Protein AF-Q4VQH9-F1 (afdb_monomer)

Mean predicted aligned error: 3.12 Å

Secondary structure (DSSP, 8-state):
-HHHHHHHHHHHHHHHHHHHHHHGGG--HHHHHHHHHHHHHHHHHHHHHHHHHHHHHHHT-

Nearest PDB structures (foldseek):
  3fav-assembly2_C  TM=9.896E-01  e=4.335E-06  Mycobacterium tuberculosis H37Rv
  3q4h-assembly1_A  TM=9.086E-01  e=8.298E-02  Mycolicibacterium smegmatis MC2 155
  4j11-assembly1_B  TM=8.072E-01  e=4.282E-02  Bacillus anthracis str. Sterne
  4j7k-assembly1_B  TM=8.120E-01  e=4.574E-02  Bacillus anthracis str. Sterne

InterPro domains:
  IPR010310 Type VII secretion system ESAT-6-like [PF06013] (2-61)
  IPR036689 ESAT-6-like superfamily [SSF140453] (2-61)

pLDDT: mean 94.2, std 3.75, range [77.12, 98.12]

Organism: NCBI:txid261524

Solvent-accessible surface area (backbone atoms only — not comparable to full-atom values): 3464 Å² total; per-residue (Å²): 114,65,70,58,55,47,51,55,52,52,52,52,52,52,51,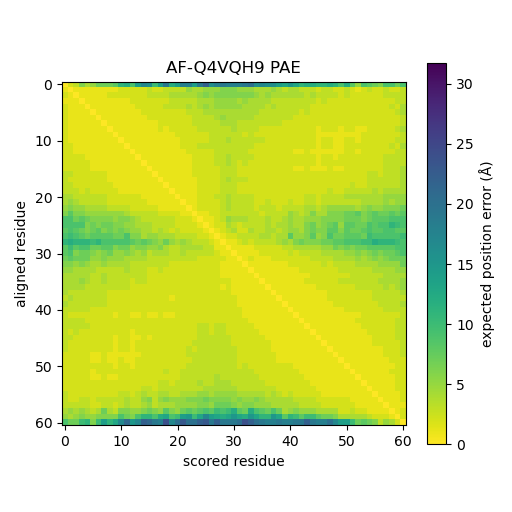51,54,51,52,51,60,72,46,51,86,72,50,56,68,73,65,19,56,52,50,52,54,50,49,52,55,46,51,58,51,48,54,52,52,54,49,52,48,52,51,50,58,60,74,75,106

Structure (mmCIF, N/CA/C/O backbone):
data_AF-Q4VQH9-F1
#
_entry.id   AF-Q4VQH9-F1
#
loop_
_atom_site.group_PDB
_atom_site.id
_atom_site.type_symbol
_atom_site.label_atom_id
_atom_site.label_alt_id
_atom_site.label_comp_id
_atom_site.label_asym_id
_atom_site.label_entity_id
_atom_site.label_seq_id
_atom_site.pdbx_PDB_ins_code
_atom_site.Cartn_x
_atom_site.Cartn_y
_atom_site.Cartn_z
_atom_site.occupancy
_atom_site.B_iso_or_equiv
_atom_site.auth_seq_id
_atom_site.auth_comp_id
_atom_site.auth_asym_id
_atom_site.auth_atom_id
_atom_site.pdbx_PDB_model_num
ATOM 1 N N . TYR A 1 1 ? -12.045 9.005 17.588 1.00 85.50 1 TYR A N 1
ATOM 2 C CA . TYR A 1 1 ? -10.827 9.569 16.952 1.00 85.50 1 TYR A CA 1
ATOM 3 C C . TYR A 1 1 ? -10.029 8.495 16.221 1.00 85.50 1 TYR A C 1
ATOM 5 O O . TYR A 1 1 ? -9.674 8.721 15.072 1.00 85.50 1 TYR A O 1
ATOM 13 N N . PHE A 1 2 ? -9.812 7.327 16.841 1.00 92.56 2 PHE A N 1
ATOM 14 C CA . PHE A 1 2 ? -9.099 6.206 16.221 1.00 92.56 2 PHE A CA 1
ATOM 15 C C . PHE A 1 2 ? -9.693 5.755 14.878 1.00 92.56 2 PHE A C 1
ATOM 17 O O . PHE A 1 2 ? -8.950 5.676 13.911 1.00 92.56 2 PHE A O 1
ATOM 24 N N . GLU A 1 3 ? -11.014 5.552 14.777 1.00 93.94 3 GLU A N 1
ATOM 25 C CA . GLU A 1 3 ? -11.653 5.105 13.520 1.00 93.94 3 GLU A CA 1
ATOM 26 C C . GLU A 1 3 ? -11.350 6.033 12.331 1.00 93.94 3 GLU A C 1
ATOM 28 O O . GLU A 1 3 ? -11.077 5.559 11.232 1.00 93.94 3 GLU A O 1
ATOM 33 N N . ARG A 1 4 ? -11.308 7.354 12.563 1.00 95.12 4 ARG A N 1
ATOM 34 C CA . ARG A 1 4 ? -10.930 8.336 11.536 1.00 95.12 4 ARG A CA 1
ATOM 35 C C . ARG A 1 4 ? -9.480 8.146 11.087 1.00 95.12 4 ARG A C 1
ATOM 37 O O . ARG A 1 4 ? -9.233 8.030 9.897 1.00 95.12 4 ARG A O 1
ATOM 44 N N . ILE A 1 5 ? -8.538 8.076 12.032 1.00 94.69 5 ILE A N 1
ATOM 45 C CA . ILE A 1 5 ? -7.110 7.876 11.720 1.00 94.69 5 ILE A CA 1
ATOM 46 C C . ILE A 1 5 ? -6.882 6.536 11.018 1.00 94.69 5 ILE A C 1
ATOM 48 O O . ILE A 1 5 ? -6.111 6.465 10.067 1.00 94.69 5 ILE A O 1
ATOM 52 N N . SER A 1 6 ? -7.555 5.482 11.477 1.00 95.25 6 SER A N 1
ATOM 53 C CA . SER A 1 6 ? -7.515 4.152 10.871 1.00 95.25 6 SER A CA 1
ATOM 54 C C . SER A 1 6 ? -7.978 4.202 9.412 1.00 95.25 6 SER A C 1
ATOM 56 O O . SER A 1 6 ? -7.281 3.703 8.529 1.00 95.25 6 SER A O 1
ATOM 58 N N . GLY A 1 7 ? -9.099 4.877 9.135 1.00 96.62 7 GLY A N 1
ATOM 59 C CA . GLY A 1 7 ? -9.587 5.099 7.772 1.00 96.62 7 GLY A CA 1
ATOM 60 C C . GLY A 1 7 ? -8.616 5.907 6.904 1.00 96.62 7 GLY A C 1
ATOM 61 O O . GLY A 1 7 ? -8.332 5.511 5.771 1.00 96.62 7 GLY A O 1
ATOM 62 N N . ASP A 1 8 ? -8.055 6.992 7.446 1.00 97.62 8 ASP A N 1
ATOM 63 C CA . ASP A 1 8 ? -7.073 7.831 6.748 1.00 97.62 8 ASP A CA 1
ATOM 64 C C . ASP A 1 8 ? -5.814 7.018 6.382 1.00 97.62 8 ASP A C 1
ATOM 66 O O . ASP A 1 8 ? -5.332 7.081 5.249 1.00 97.62 8 ASP A O 1
ATOM 70 N N . LEU A 1 9 ? -5.306 6.196 7.308 1.00 96.81 9 LEU A N 1
ATOM 71 C CA . LEU A 1 9 ? -4.120 5.364 7.086 1.00 96.81 9 LEU A CA 1
ATOM 72 C C . LEU A 1 9 ? -4.371 4.265 6.044 1.00 96.81 9 LEU A C 1
ATOM 74 O O . LEU A 1 9 ? -3.534 4.048 5.168 1.00 96.81 9 LEU A O 1
ATOM 78 N N . LYS A 1 10 ? -5.537 3.610 6.079 1.00 97.62 10 LYS A N 1
ATOM 79 C CA . LYS A 1 10 ? -5.928 2.629 5.052 1.00 97.62 10 LYS A CA 1
ATOM 80 C C . LYS A 1 10 ? -6.023 3.266 3.668 1.00 97.62 10 LYS A C 1
ATOM 82 O O . LYS A 1 10 ? -5.482 2.717 2.715 1.00 97.62 10 LYS A O 1
ATOM 87 N N . THR A 1 11 ? -6.601 4.464 3.584 1.00 98.12 11 THR A N 1
ATOM 88 C CA . THR A 1 11 ? -6.683 5.233 2.331 1.00 98.12 11 THR A CA 1
ATOM 89 C C . THR A 1 11 ? -5.293 5.545 1.769 1.00 98.12 11 THR A C 1
ATOM 91 O O . THR A 1 11 ? -5.064 5.421 0.567 1.00 98.12 11 THR A O 1
ATOM 94 N N . GLN A 1 12 ? -4.334 5.920 2.622 1.00 97.81 12 GLN A N 1
ATOM 95 C CA . GLN A 1 12 ? -2.954 6.158 2.186 1.00 97.81 12 GLN A CA 1
ATOM 96 C C . GLN A 1 12 ? -2.274 4.884 1.676 1.00 97.81 12 GLN A C 1
ATOM 98 O O . GLN A 1 12 ? -1.577 4.935 0.664 1.00 97.81 12 GLN A O 1
ATOM 103 N N . ILE A 1 13 ? -2.493 3.745 2.340 1.00 97.38 13 ILE A N 1
ATOM 104 C CA . ILE A 1 13 ? -1.991 2.446 1.878 1.00 97.38 13 ILE A CA 1
ATOM 105 C C . ILE A 1 13 ? -2.548 2.130 0.484 1.00 97.38 13 ILE A C 1
ATOM 107 O O . ILE A 1 13 ? -1.770 1.847 -0.427 1.00 97.38 13 ILE A O 1
ATOM 111 N N . ASP A 1 14 ? -3.861 2.262 0.294 1.00 96.88 14 ASP A N 1
ATOM 112 C CA . ASP A 1 14 ? -4.521 1.998 -0.989 1.00 96.88 14 ASP A CA 1
ATOM 113 C C . ASP A 1 14 ? -3.985 2.917 -2.104 1.00 96.88 14 ASP A C 1
ATOM 115 O O . ASP A 1 14 ? -3.782 2.487 -3.243 1.00 96.88 14 ASP A O 1
ATOM 119 N N . GLN A 1 15 ? -3.679 4.178 -1.779 1.00 97.69 15 GLN A N 1
ATOM 120 C CA . GLN A 1 15 ? -3.083 5.122 -2.725 1.00 97.69 15 GLN A CA 1
ATOM 121 C C . GLN A 1 15 ? -1.679 4.690 -3.177 1.00 97.69 15 GLN A C 1
ATOM 123 O O . GLN A 1 15 ? -1.336 4.842 -4.357 1.00 97.69 15 GLN A O 1
ATOM 128 N N . VAL A 1 16 ? -0.861 4.145 -2.270 1.00 95.94 16 VAL A N 1
ATOM 129 C CA . VAL A 1 16 ? 0.462 3.601 -2.617 1.00 95.94 16 VAL A CA 1
ATOM 130 C C . VAL A 1 16 ? 0.314 2.366 -3.506 1.00 95.94 16 VAL A C 1
ATOM 132 O O . VAL A 1 16 ? 0.997 2.282 -4.527 1.00 95.94 16 VAL A O 1
ATOM 135 N N . GLU A 1 17 ? -0.605 1.451 -3.183 1.00 95.00 17 GLU A N 1
ATOM 136 C CA . GLU A 1 17 ? -0.871 0.248 -3.989 1.00 95.00 17 GLU A CA 1
ATOM 137 C C . GLU A 1 17 ? -1.344 0.603 -5.406 1.00 95.00 17 GLU A C 1
ATOM 139 O O . GLU A 1 17 ? -0.826 0.072 -6.391 1.00 95.00 17 GLU A O 1
ATOM 144 N N . SER A 1 18 ? -2.262 1.565 -5.525 1.00 96.00 18 SER A N 1
ATOM 145 C CA . SER A 1 18 ? -2.747 2.081 -6.810 1.00 96.00 18 SER A CA 1
ATOM 146 C C . SER A 1 18 ? -1.621 2.710 -7.640 1.00 96.00 18 SER A C 1
ATOM 148 O O . SER A 1 18 ? -1.444 2.396 -8.821 1.00 96.00 18 SER A O 1
ATOM 150 N N . THR A 1 19 ? -0.791 3.544 -7.005 1.00 95.00 19 THR A N 1
ATOM 151 C CA . THR A 1 19 ? 0.353 4.188 -7.665 1.00 95.00 19 THR A CA 1
ATOM 152 C C . THR A 1 19 ? 1.350 3.141 -8.159 1.00 95.00 19 THR A C 1
ATOM 154 O O . THR A 1 19 ? 1.753 3.178 -9.322 1.00 95.00 19 THR A O 1
ATOM 157 N N . ALA A 1 20 ? 1.699 2.166 -7.317 1.00 92.44 20 ALA A N 1
ATOM 158 C CA . ALA A 1 20 ? 2.577 1.060 -7.680 1.00 92.44 20 ALA A CA 1
ATOM 159 C C . ALA A 1 20 ? 2.036 0.264 -8.878 1.00 92.44 20 ALA A C 1
AT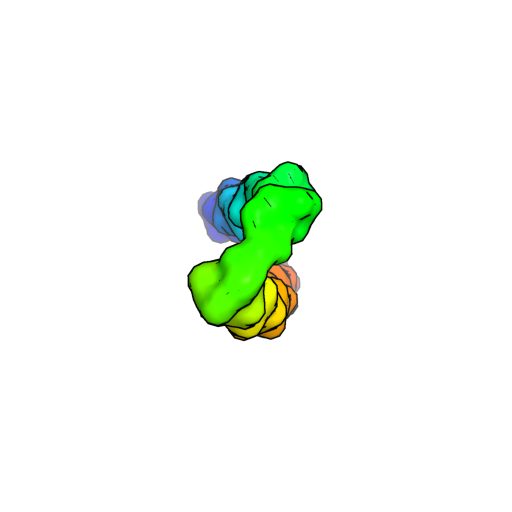OM 161 O O . ALA A 1 20 ? 2.777 0.026 -9.833 1.00 92.44 20 ALA A O 1
ATOM 162 N N . GLY A 1 21 ? 0.742 -0.073 -8.871 1.00 91.56 21 GLY A N 1
ATOM 163 C CA . GLY A 1 21 ? 0.081 -0.758 -9.983 1.00 91.56 21 GLY A CA 1
ATOM 164 C C . GLY A 1 21 ? 0.137 0.039 -11.290 1.00 91.56 21 GLY A C 1
ATOM 165 O O . GLY A 1 21 ? 0.446 -0.521 -12.341 1.00 91.56 21 GLY A O 1
ATOM 166 N N . SER A 1 22 ? -0.066 1.360 -11.231 1.00 94.44 22 SER A N 1
ATOM 167 C CA . SER A 1 22 ? 0.014 2.231 -12.415 1.00 94.44 22 SER A CA 1
ATOM 168 C C . SER A 1 22 ? 1.426 2.311 -13.016 1.00 94.44 22 SER A C 1
ATOM 170 O O . SER A 1 22 ? 1.587 2.417 -14.233 1.00 94.44 22 SER A O 1
ATOM 172 N N . LEU A 1 23 ? 2.458 2.215 -12.172 1.00 91.88 23 LEU A N 1
ATOM 173 C CA . LEU A 1 23 ? 3.864 2.292 -12.574 1.00 91.88 23 LEU A CA 1
ATOM 174 C C . LEU A 1 23 ? 4.441 0.937 -13.003 1.00 91.88 23 LEU A C 1
ATOM 176 O O . LEU A 1 23 ? 5.487 0.904 -13.653 1.00 91.88 23 LEU A O 1
ATOM 180 N N . GLN A 1 24 ? 3.767 -0.175 -12.696 1.00 89.75 24 GLN A N 1
ATOM 181 C CA . GLN A 1 24 ? 4.275 -1.530 -12.929 1.00 89.75 24 GLN A CA 1
ATOM 182 C C . GLN A 1 24 ? 4.674 -1.781 -14.391 1.00 89.75 24 GLN A C 1
ATOM 184 O O . GLN A 1 24 ? 5.694 -2.418 -14.655 1.00 89.75 24 GLN A O 1
ATOM 189 N N . ALA A 1 25 ? 3.925 -1.232 -15.353 1.00 88.00 25 ALA A N 1
ATOM 190 C CA . ALA A 1 25 ? 4.221 -1.361 -16.784 1.00 88.00 25 ALA A CA 1
ATOM 191 C C . ALA A 1 25 ? 5.552 -0.696 -17.208 1.00 88.00 25 ALA A C 1
ATOM 193 O O . ALA A 1 25 ? 6.115 -1.023 -18.259 1.00 88.00 25 ALA A O 1
ATOM 194 N N . GLN A 1 26 ? 6.061 0.238 -16.400 1.00 90.19 26 GLN A N 1
ATOM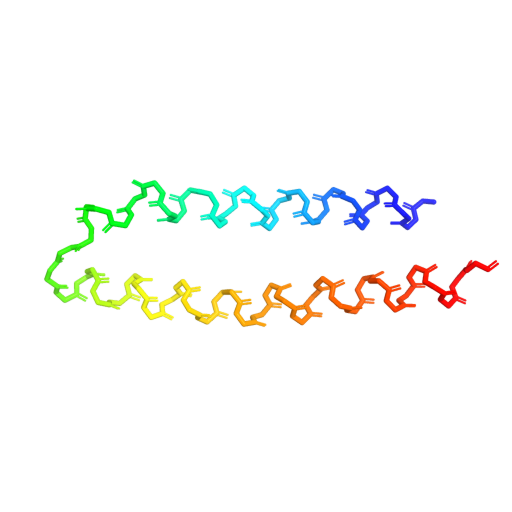 195 C CA . GLN A 1 26 ? 7.299 0.979 -16.650 1.00 90.19 26 GLN A CA 1
ATOM 196 C C . GLN A 1 26 ? 8.523 0.325 -15.992 1.00 90.19 26 GLN A C 1
ATOM 198 O O . GLN A 1 26 ? 9.658 0.670 -16.319 1.00 90.19 26 GLN A O 1
ATOM 203 N N . TRP A 1 27 ? 8.326 -0.640 -15.091 1.00 90.44 27 TRP A N 1
ATOM 204 C CA . TRP A 1 27 ? 9.412 -1.299 -14.372 1.00 90.44 27 TRP A CA 1
ATOM 205 C C . TRP A 1 27 ? 10.171 -2.265 -15.281 1.00 90.44 27 TRP A C 1
ATOM 207 O O . TRP A 1 27 ? 9.677 -3.331 -15.644 1.00 90.44 27 TRP A O 1
ATOM 217 N N . ARG A 1 28 ? 11.400 -1.894 -15.651 1.00 89.75 28 ARG A N 1
ATOM 218 C CA . ARG A 1 28 ? 12.267 -2.690 -16.531 1.00 89.75 28 ARG A CA 1
ATOM 219 C C . ARG A 1 28 ? 13.695 -2.759 -15.998 1.00 89.75 28 ARG A C 1
ATOM 221 O O . ARG A 1 28 ? 14.156 -1.862 -15.292 1.00 89.75 28 ARG A O 1
ATOM 228 N N . GLY A 1 29 ? 14.399 -3.828 -16.365 1.00 92.56 29 GLY A N 1
ATOM 229 C CA . GLY A 1 29 ? 15.780 -4.071 -15.943 1.00 92.56 29 GLY A CA 1
ATOM 230 C C . GLY A 1 29 ? 15.925 -4.257 -14.428 1.00 92.56 29 GLY A C 1
ATOM 231 O O . GLY A 1 29 ? 14.946 -4.466 -13.715 1.00 92.56 29 GLY A O 1
ATOM 232 N N . ALA A 1 30 ? 17.159 -4.155 -13.931 1.00 88.56 30 ALA A N 1
ATOM 233 C CA . ALA A 1 30 ? 17.479 -4.392 -12.521 1.00 88.56 30 ALA A CA 1
ATOM 234 C C . ALA A 1 30 ? 16.719 -3.460 -11.556 1.00 88.56 30 ALA A C 1
ATOM 236 O O . ALA A 1 30 ? 16.267 -3.898 -10.499 1.00 88.56 30 ALA A O 1
ATOM 237 N N . ALA A 1 31 ? 16.520 -2.193 -11.940 1.00 86.50 31 ALA A N 1
ATOM 238 C CA . ALA A 1 31 ? 15.733 -1.239 -11.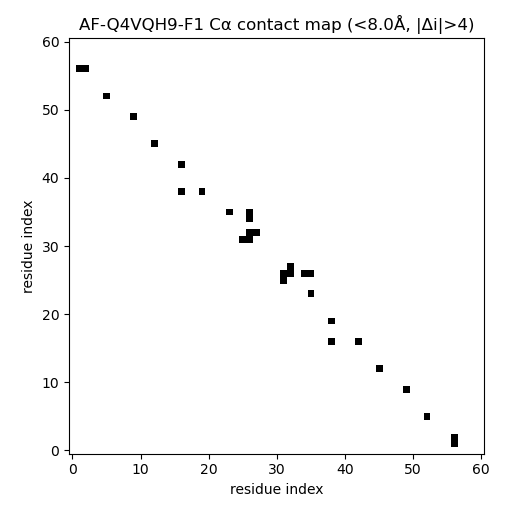158 1.00 86.50 31 ALA A CA 1
ATOM 239 C C . ALA A 1 31 ? 14.250 -1.643 -11.078 1.00 86.50 31 ALA A C 1
ATOM 241 O O . ALA A 1 31 ? 13.640 -1.536 -10.017 1.00 86.50 31 ALA A O 1
ATOM 242 N N . GLY A 1 32 ? 13.687 -2.173 -12.169 1.00 91.88 32 GLY A N 1
ATOM 243 C CA . GLY A 1 32 ? 12.326 -2.705 -12.185 1.00 91.88 32 GLY A CA 1
ATOM 244 C C . GLY A 1 32 ? 12.150 -3.917 -11.270 1.00 91.88 32 GLY A C 1
ATOM 245 O O . GLY A 1 32 ? 11.190 -3.968 -10.508 1.00 91.88 32 GLY A O 1
ATOM 246 N N . THR A 1 33 ? 13.100 -4.856 -11.276 1.00 93.38 33 THR A N 1
ATOM 247 C CA . THR A 1 33 ? 13.087 -6.005 -10.353 1.00 93.38 33 THR A CA 1
ATOM 248 C C . THR A 1 33 ? 13.146 -5.556 -8.891 1.00 93.38 33 THR A C 1
ATOM 250 O O . THR A 1 33 ? 12.402 -6.070 -8.057 1.00 93.38 33 THR A O 1
ATOM 253 N N . ALA A 1 34 ? 13.990 -4.570 -8.571 1.00 92.88 34 ALA A N 1
ATOM 254 C CA . ALA A 1 34 ? 14.072 -4.017 -7.221 1.00 92.88 34 ALA A CA 1
ATOM 255 C C . ALA A 1 34 ? 12.762 -3.327 -6.797 1.00 92.88 34 ALA A C 1
ATOM 257 O O . ALA A 1 34 ? 12.304 -3.532 -5.674 1.00 92.88 34 ALA A O 1
ATOM 258 N N . ALA A 1 35 ? 12.131 -2.567 -7.700 1.00 92.88 35 ALA A N 1
ATOM 259 C CA . ALA A 1 35 ? 10.834 -1.939 -7.452 1.00 92.88 35 ALA A CA 1
ATOM 260 C C . ALA A 1 35 ? 9.737 -2.983 -7.186 1.00 92.88 35 ALA A C 1
ATOM 262 O O . ALA A 1 35 ? 9.019 -2.867 -6.197 1.00 92.88 35 ALA A O 1
ATOM 263 N N . GLN A 1 36 ? 9.667 -4.049 -7.991 1.00 92.56 36 GLN A N 1
ATOM 264 C CA . GLN A 1 36 ? 8.728 -5.158 -7.776 1.00 92.56 36 GLN A CA 1
ATOM 265 C C . GLN A 1 36 ? 8.921 -5.807 -6.402 1.00 92.56 36 GLN A C 1
ATOM 267 O O . GLN A 1 36 ? 7.957 -5.986 -5.662 1.00 92.56 36 GLN A O 1
ATOM 272 N N . ALA A 1 37 ? 10.167 -6.108 -6.026 1.00 95.31 37 ALA A N 1
ATOM 273 C CA . ALA A 1 37 ? 10.471 -6.693 -4.723 1.00 95.31 37 ALA A CA 1
ATOM 274 C C . ALA A 1 37 ? 10.093 -5.759 -3.560 1.00 95.31 37 ALA A C 1
ATOM 276 O O . ALA A 1 37 ? 9.579 -6.219 -2.539 1.00 95.31 37 ALA A O 1
ATOM 277 N N . ALA A 1 38 ? 10.319 -4.451 -3.708 1.00 94.94 38 ALA A N 1
ATOM 278 C CA . ALA A 1 38 ? 9.907 -3.459 -2.719 1.00 94.94 38 ALA A CA 1
ATOM 279 C C . ALA A 1 38 ? 8.379 -3.392 -2.581 1.00 94.94 38 ALA A C 1
ATOM 281 O O . ALA A 1 38 ? 7.875 -3.311 -1.463 1.00 94.94 38 ALA A O 1
ATOM 282 N N . VAL A 1 39 ? 7.644 -3.485 -3.691 1.00 95.25 39 VAL A N 1
ATOM 283 C CA . VAL A 1 39 ? 6.175 -3.463 -3.695 1.00 95.25 39 VAL A CA 1
ATOM 284 C C . VAL A 1 39 ? 5.584 -4.709 -3.049 1.00 95.25 39 VAL A C 1
ATOM 286 O O . VAL A 1 39 ? 4.659 -4.578 -2.256 1.00 95.25 39 VAL A O 1
ATOM 289 N N . VAL A 1 40 ? 6.156 -5.892 -3.286 1.00 95.88 40 VAL A N 1
ATOM 290 C CA . VAL A 1 40 ? 5.736 -7.120 -2.588 1.00 95.88 40 VAL A CA 1
ATOM 291 C C . VAL A 1 40 ? 5.917 -6.973 -1.075 1.00 95.88 40 VAL A C 1
ATOM 293 O O . VAL A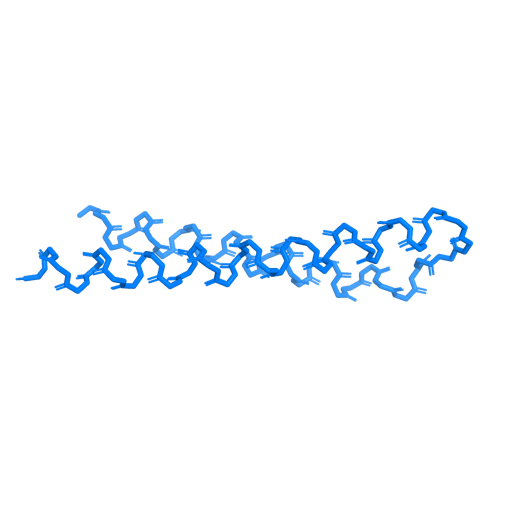 1 40 ? 4.984 -7.204 -0.312 1.00 95.88 40 VAL A O 1
ATOM 296 N N . ARG A 1 41 ? 7.088 -6.498 -0.628 1.00 97.06 41 ARG A N 1
ATOM 297 C CA . ARG A 1 41 ? 7.345 -6.248 0.803 1.00 97.06 41 ARG A CA 1
ATOM 298 C C . ARG A 1 41 ? 6.395 -5.205 1.390 1.00 97.06 41 ARG A C 1
ATOM 300 O O . ARG A 1 41 ? 5.961 -5.340 2.531 1.00 97.06 41 ARG A O 1
ATOM 307 N N . PHE A 1 42 ? 6.075 -4.169 0.617 1.00 97.06 42 PHE A N 1
ATOM 308 C CA . PHE A 1 42 ? 5.101 -3.162 1.016 1.00 97.06 42 PHE A CA 1
ATOM 309 C C . PHE A 1 42 ? 3.709 -3.776 1.191 1.00 97.06 42 PHE A C 1
ATOM 311 O O . PHE A 1 42 ? 3.103 -3.561 2.232 1.00 97.06 42 PHE A O 1
ATOM 318 N N . GLN A 1 43 ? 3.231 -4.580 0.237 1.00 96.94 43 GLN A N 1
ATOM 319 C CA . GLN A 1 43 ? 1.926 -5.253 0.308 1.00 96.94 43 GLN A CA 1
ATOM 320 C C . GLN A 1 43 ? 1.824 -6.179 1.527 1.00 96.94 43 GLN A C 1
ATOM 322 O O . GLN A 1 43 ? 0.818 -6.181 2.235 1.00 96.94 43 GLN A O 1
ATOM 327 N N . GLU A 1 44 ? 2.884 -6.931 1.830 1.00 97.56 44 GLU A N 1
ATOM 328 C CA . GLU A 1 44 ? 2.939 -7.774 3.028 1.00 97.56 44 GLU A CA 1
ATOM 329 C C . GLU A 1 44 ? 2.794 -6.957 4.321 1.00 97.56 44 GLU A C 1
ATOM 331 O O . GLU A 1 44 ? 2.032 -7.335 5.214 1.00 97.56 44 GLU A O 1
ATOM 336 N N . ALA A 1 45 ? 3.508 -5.834 4.427 1.00 97.75 45 ALA A N 1
ATOM 337 C CA . ALA A 1 45 ? 3.421 -4.942 5.581 1.00 97.75 45 ALA A CA 1
ATOM 338 C C . ALA A 1 45 ? 2.062 -4.225 5.658 1.00 97.75 45 ALA A C 1
ATOM 340 O O . ALA A 1 45 ? 1.468 -4.142 6.730 1.00 97.75 45 ALA A O 1
ATOM 341 N N . ALA A 1 46 ? 1.542 -3.767 4.519 1.00 97.50 46 ALA A N 1
ATOM 342 C CA . ALA A 1 46 ? 0.244 -3.120 4.381 1.00 97.50 46 ALA A CA 1
ATOM 343 C C . ALA A 1 46 ? -0.899 -4.018 4.867 1.00 97.50 46 ALA A C 1
ATOM 345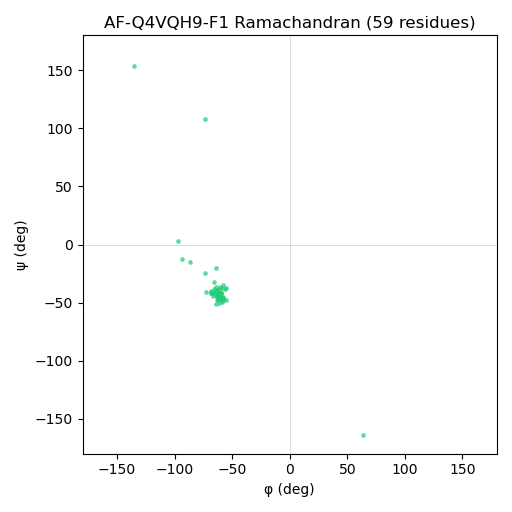 O O . ALA A 1 46 ? -1.752 -3.569 5.631 1.00 97.50 46 ALA A O 1
ATOM 346 N N . ASN A 1 47 ? -0.889 -5.297 4.484 1.00 97.38 47 ASN A N 1
ATOM 347 C CA . ASN A 1 47 ? -1.896 -6.264 4.916 1.00 97.38 47 ASN A CA 1
ATOM 348 C C . ASN A 1 47 ? -1.871 -6.488 6.431 1.00 97.38 47 ASN A C 1
ATOM 350 O O . ASN A 1 47 ? -2.926 -6.507 7.064 1.00 97.38 47 ASN A O 1
ATOM 354 N N . LYS A 1 48 ? -0.676 -6.599 7.027 1.00 98.06 48 LYS A N 1
ATOM 355 C CA . LYS A 1 48 ? -0.524 -6.696 8.488 1.00 98.06 48 LYS A CA 1
ATOM 356 C C . LYS A 1 48 ? -1.053 -5.445 9.181 1.00 98.06 48 LYS A C 1
ATOM 358 O O . LYS A 1 48 ? -1.861 -5.553 10.095 1.00 98.06 48 LYS A O 1
ATOM 363 N N . GLN A 1 49 ? -0.683 -4.265 8.686 1.00 97.50 49 GLN A N 1
ATOM 364 C CA . GLN A 1 49 ? -1.127 -3.000 9.263 1.00 97.50 49 GLN A CA 1
ATOM 365 C C . GLN A 1 49 ? -2.650 -2.835 9.187 1.00 97.50 49 GLN A C 1
ATOM 367 O O . GLN A 1 49 ? -3.265 -2.408 10.162 1.00 97.50 49 GLN A O 1
ATOM 372 N N . LYS A 1 50 ? -3.268 -3.184 8.049 1.00 97.44 50 LYS A N 1
ATOM 373 C CA . LYS A 1 50 ? -4.729 -3.175 7.875 1.00 97.44 50 LYS A CA 1
ATOM 374 C C . LYS A 1 50 ? -5.407 -4.080 8.914 1.00 97.44 50 LYS A C 1
ATOM 376 O O . LYS A 1 50 ? -6.336 -3.622 9.575 1.00 97.44 50 LYS A O 1
ATOM 381 N N . ALA A 1 51 ? -4.895 -5.299 9.107 1.00 97.44 51 ALA A N 1
ATOM 382 C CA . ALA A 1 51 ? -5.421 -6.250 10.087 1.00 97.44 51 ALA A CA 1
ATOM 383 C C . ALA A 1 51 ? -5.293 -5.747 11.537 1.00 97.44 51 ALA A C 1
ATOM 385 O O . ALA A 1 51 ? -6.266 -5.795 12.284 1.00 97.44 51 ALA A O 1
ATOM 386 N N . GLU A 1 52 ? -4.140 -5.195 11.922 1.00 97.12 52 GLU A N 1
ATOM 387 C CA . GLU A 1 52 ? -3.938 -4.608 13.257 1.00 97.12 52 GLU A CA 1
ATOM 388 C C . GLU A 1 52 ? -4.896 -3.436 13.517 1.00 97.12 52 GLU A C 1
ATOM 390 O O . GLU A 1 52 ? -5.473 -3.310 14.596 1.00 97.12 52 GLU A O 1
ATOM 395 N N . LEU A 1 53 ? -5.113 -2.576 12.518 1.00 96.38 53 LEU A N 1
ATOM 396 C CA . LEU A 1 53 ? -6.063 -1.468 12.621 1.00 96.38 53 LEU A CA 1
ATOM 397 C C . LEU A 1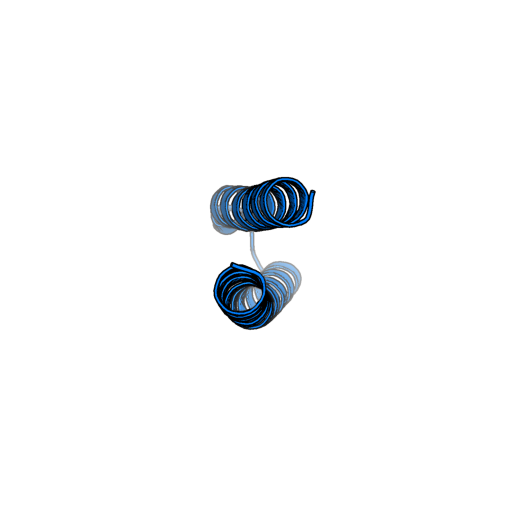 53 ? -7.509 -1.958 12.797 1.00 96.38 53 LEU A C 1
ATOM 399 O O . LEU A 1 53 ? -8.280 -1.323 13.523 1.00 96.38 53 LEU A O 1
ATOM 403 N N . ASP A 1 54 ? -7.883 -3.059 12.144 1.00 95.44 54 ASP A N 1
ATOM 404 C CA . ASP A 1 54 ? -9.191 -3.705 12.311 1.00 95.44 54 ASP A CA 1
ATOM 405 C C . ASP A 1 54 ? -9.351 -4.332 13.698 1.00 95.44 54 ASP A C 1
ATOM 407 O O . ASP A 1 54 ? -10.391 -4.161 14.342 1.00 95.44 54 ASP A O 1
ATOM 411 N N . GLU A 1 55 ? -8.306 -4.991 14.195 1.00 96.69 55 GLU A N 1
ATOM 412 C CA . GLU A 1 55 ? -8.273 -5.567 15.537 1.00 96.69 55 GLU A CA 1
ATOM 413 C C . GLU A 1 55 ? -8.420 -4.483 16.611 1.00 96.69 55 GLU A C 1
ATOM 415 O O . GLU A 1 55 ? -9.302 -4.572 17.466 1.00 96.69 55 GLU A O 1
ATOM 420 N N . ILE A 1 56 ? -7.630 -3.406 16.534 1.00 94.19 56 ILE A N 1
ATOM 421 C CA . ILE A 1 56 ? -7.733 -2.293 17.485 1.00 94.19 56 ILE A CA 1
ATOM 422 C C . ILE A 1 56 ? -9.126 -1.664 17.411 1.00 94.19 56 ILE A C 1
ATOM 424 O O . ILE A 1 56 ? -9.730 -1.428 18.454 1.00 94.19 56 ILE A O 1
ATOM 428 N N . SER A 1 57 ? -9.661 -1.433 16.204 1.00 93.50 57 SER A N 1
ATOM 429 C CA . SER A 1 57 ? -11.016 -0.881 16.032 1.00 93.50 57 SER A CA 1
ATOM 430 C C . SER A 1 57 ? -12.079 -1.759 16.695 1.00 93.50 57 SER A C 1
ATOM 432 O O . SER A 1 57 ? -13.056 -1.238 17.220 1.00 93.50 57 SER A O 1
ATOM 434 N N . THR A 1 58 ? -11.893 -3.079 16.677 1.00 94.06 58 THR A N 1
ATOM 435 C CA . THR A 1 58 ? -12.797 -4.040 17.320 1.00 94.06 58 THR A CA 1
ATOM 436 C C . THR A 1 58 ? -12.664 -4.010 18.842 1.00 94.06 58 THR A C 1
ATOM 438 O O . THR A 1 58 ? -13.675 -4.036 19.532 1.00 94.06 58 THR A O 1
ATOM 441 N N . ASN A 1 59 ? -11.441 -3.901 19.366 1.00 92.31 59 ASN A N 1
ATOM 442 C CA . ASN A 1 59 ? -11.162 -3.923 20.806 1.00 92.31 59 ASN A CA 1
ATOM 443 C C . ASN A 1 59 ? -11.564 -2.640 21.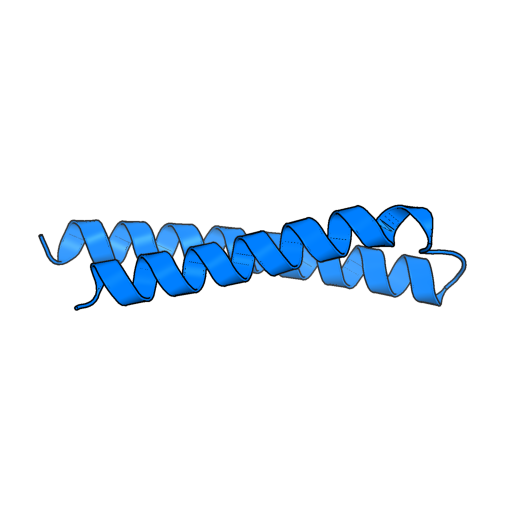551 1.00 92.31 59 ASN A C 1
ATOM 445 O O . ASN A 1 59 ? -11.750 -2.680 22.764 1.00 92.31 59 ASN A O 1
ATOM 449 N N . ILE A 1 60 ? -11.643 -1.498 20.861 1.00 91.06 60 ILE A N 1
ATOM 450 C CA . ILE A 1 60 ? -11.996 -0.200 21.470 1.00 91.06 60 ILE A CA 1
ATOM 451 C C . ILE A 1 60 ? -13.477 0.176 21.311 1.00 91.06 60 ILE A C 1
ATOM 453 O O . ILE A 1 60 ? -13.854 1.294 21.673 1.00 91.06 60 ILE A O 1
ATOM 457 N N . ARG A 1 61 ? -14.281 -0.708 20.714 1.00 77.12 61 ARG A N 1
ATOM 458 C CA . ARG A 1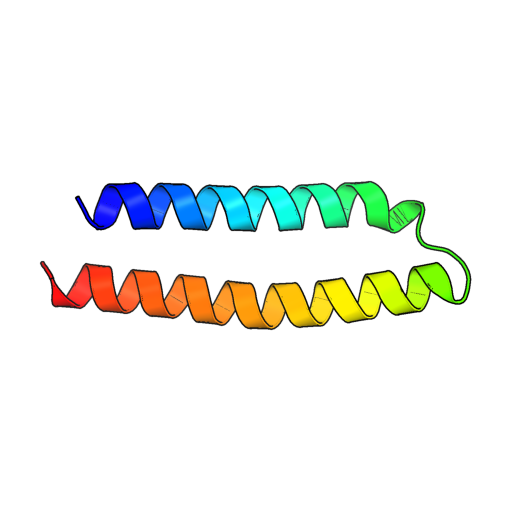 61 ? -15.743 -0.590 20.674 1.00 77.12 61 ARG A CA 1
ATOM 459 C C . ARG A 1 61 ? -16.352 -1.101 21.967 1.00 77.12 61 ARG A C 1
ATOM 461 O O . ARG A 1 61 ? -17.319 -0.451 22.416 1.00 77.12 61 ARG A O 1
#

Sequence (61 aa):
YFERISGDLKTQIDQVESTAGSLQAQWRGAAGTAAQAAVVRFQEAANKQKAELDEISTNIR

Radius of gyration: 14.47 Å; Cα contacts (8 Å, |Δi|>4): 15; chains: 1; bounding box: 33×17×38 Å

Foldseek 3Di:
DLVVVLVVVLVVLVVVLVVLVVCLVVQDDPNSVVSVVVSVVSVVVSVVSNVVSVVVVVVVD